Protein AF-A0A6B2S161-F1 (afdb_monomer_lite)

pLDDT: mean 92.3, std 5.69, range [77.31, 97.62]

Structure (mmCIF, N/CA/C/O backbone):
data_AF-A0A6B2S161-F1
#
_entry.id   AF-A0A6B2S161-F1
#
loop_
_atom_site.group_PDB
_atom_site.id
_atom_site.type_symbol
_atom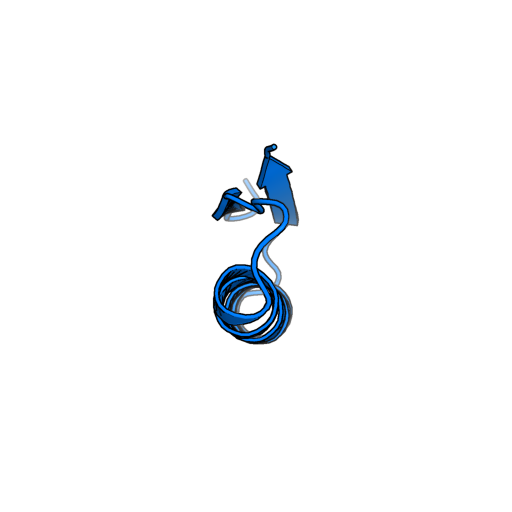_site.label_atom_id
_atom_site.label_alt_id
_atom_site.label_comp_id
_atom_site.label_asym_id
_atom_site.label_entity_id
_atom_site.label_seq_id
_atom_site.pdbx_PDB_ins_code
_atom_site.Cartn_x
_atom_site.Cartn_y
_atom_site.Cartn_z
_atom_site.occupancy
_atom_site.B_iso_or_equiv
_atom_site.auth_seq_id
_atom_site.auth_comp_id
_atom_site.auth_asym_id
_atom_site.auth_atom_id
_atom_site.pdbx_PDB_model_num
ATOM 1 N N . MET A 1 1 ? -14.074 9.490 8.929 1.00 78.19 1 MET A N 1
ATOM 2 C CA . MET A 1 1 ? -13.474 9.515 7.572 1.00 78.19 1 MET A CA 1
ATOM 3 C C . MET A 1 1 ? -12.652 8.243 7.409 1.00 78.19 1 MET A C 1
ATOM 5 O O . MET A 1 1 ? -11.946 7.909 8.352 1.00 78.19 1 MET A O 1
ATOM 9 N N . LYS A 1 2 ? -12.781 7.491 6.304 1.00 83.81 2 LYS A N 1
ATOM 10 C CA . LYS A 1 2 ? -11.962 6.279 6.096 1.00 83.81 2 LYS A CA 1
ATOM 11 C C . LYS A 1 2 ? -10.555 6.676 5.618 1.00 83.81 2 LYS A C 1
ATOM 13 O O . LYS A 1 2 ? -10.470 7.547 4.752 1.00 83.81 2 LYS A O 1
ATOM 18 N N . PRO A 1 3 ? -9.477 6.074 6.151 1.00 91.50 3 PRO A N 1
ATOM 19 C CA . PRO A 1 3 ? -8.125 6.309 5.651 1.00 91.50 3 PRO A CA 1
ATOM 20 C C . PRO A 1 3 ? -8.006 5.899 4.175 1.00 91.50 3 PRO A C 1
ATOM 22 O O . PRO A 1 3 ? -8.778 5.066 3.696 1.00 91.50 3 PRO A O 1
ATOM 25 N N . ILE A 1 4 ? -7.061 6.499 3.447 1.00 96.25 4 ILE A N 1
ATOM 26 C CA . ILE A 1 4 ? -6.837 6.233 2.018 1.00 96.25 4 ILE A CA 1
ATOM 27 C C . ILE A 1 4 ? -5.399 5.763 1.823 1.00 96.25 4 ILE A C 1
ATOM 29 O O . ILE A 1 4 ? -4.461 6.431 2.254 1.00 96.25 4 ILE A O 1
ATOM 33 N N . VAL A 1 5 ? -5.231 4.642 1.126 1.00 96.44 5 VAL A N 1
ATOM 34 C CA . VAL A 1 5 ? -3.9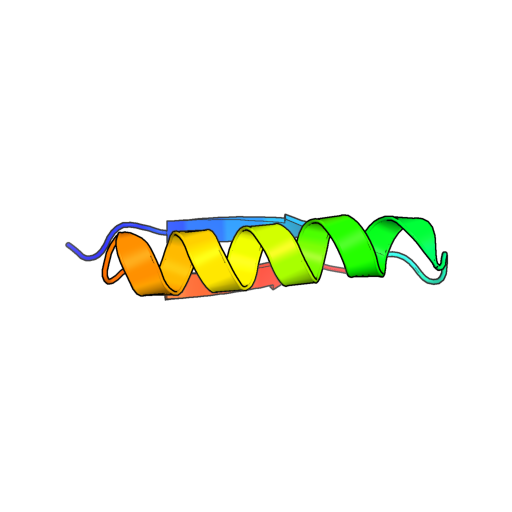38 4.165 0.626 1.00 96.44 5 VAL A CA 1
ATOM 35 C C . VAL A 1 5 ? -3.910 4.439 -0.872 1.00 96.44 5 VAL A C 1
ATOM 37 O O . VAL A 1 5 ? -4.793 3.982 -1.593 1.00 96.44 5 VAL A O 1
ATOM 40 N N . THR A 1 6 ? -2.943 5.227 -1.344 1.00 96.50 6 THR A N 1
ATOM 41 C CA . THR A 1 6 ? -2.790 5.542 -2.775 1.00 96.50 6 THR A CA 1
ATOM 42 C C . THR A 1 6 ? -1.535 4.868 -3.318 1.00 96.50 6 THR A C 1
ATOM 44 O O . THR A 1 6 ? -0.495 4.915 -2.666 1.00 96.50 6 THR A O 1
ATOM 47 N N . VAL A 1 7 ? -1.630 4.250 -4.495 1.00 95.69 7 VAL A N 1
ATOM 48 C CA . VAL A 1 7 ? -0.503 3.605 -5.182 1.00 95.69 7 VAL A CA 1
ATOM 49 C C . VAL A 1 7 ? -0.488 3.992 -6.660 1.00 95.69 7 VAL A C 1
ATOM 51 O O . VAL A 1 7 ? -1.540 4.040 -7.297 1.00 95.69 7 VAL A O 1
ATOM 54 N N . GLY A 1 8 ? 0.700 4.296 -7.183 1.00 93.94 8 GLY A N 1
ATOM 55 C CA . GLY A 1 8 ? 0.930 4.493 -8.614 1.00 93.94 8 GLY A CA 1
ATOM 56 C C . GLY A 1 8 ? 1.216 3.159 -9.299 1.00 93.94 8 GLY A C 1
ATOM 57 O O . GLY A 1 8 ? 1.917 2.318 -8.733 1.00 93.94 8 GLY A O 1
ATOM 58 N N . LEU A 1 9 ? 0.655 2.962 -10.487 1.00 91.38 9 LEU A N 1
ATOM 59 C CA . LEU A 1 9 ? 0.797 1.757 -11.287 1.00 91.38 9 LEU A CA 1
ATOM 60 C C . LEU A 1 9 ? 1.303 2.123 -12.684 1.00 91.38 9 LEU A C 1
ATOM 62 O O . LEU A 1 9 ? 0.559 2.692 -13.477 1.00 91.38 9 LEU A O 1
ATOM 66 N N . ASP A 1 10 ? 2.539 1.754 -13.006 1.00 88.06 10 ASP A N 1
ATOM 67 C CA . ASP A 1 10 ? 3.057 1.834 -14.375 1.00 88.06 10 ASP A CA 1
ATOM 68 C C . ASP A 1 10 ? 3.001 0.470 -15.088 1.00 88.06 10 ASP 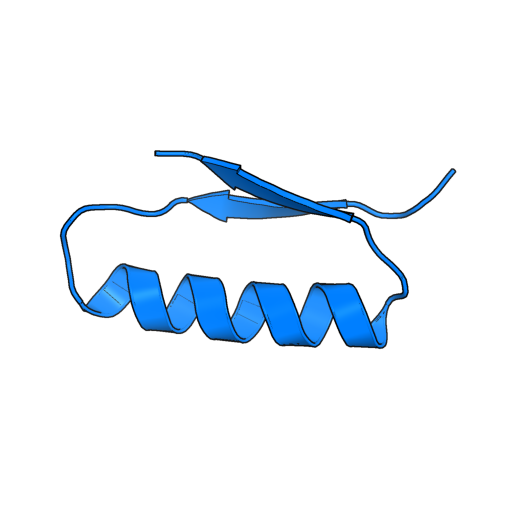A C 1
ATOM 70 O O . ASP A 1 10 ? 2.632 -0.557 -14.510 1.00 88.06 10 ASP A O 1
ATOM 74 N N . SER A 1 11 ? 3.365 0.452 -16.372 1.00 81.88 11 SER A N 1
ATOM 75 C CA . SER A 1 11 ? 3.377 -0.764 -17.196 1.00 81.88 11 SER A CA 1
ATOM 76 C C . SER A 1 11 ? 4.514 -1.739 -16.850 1.00 81.88 11 SER A C 1
ATOM 78 O O . SER A 1 11 ? 4.705 -2.724 -17.566 1.00 81.88 11 SER A O 1
ATOM 80 N N . ARG A 1 12 ? 5.304 -1.486 -15.795 1.00 87.06 12 ARG A N 1
ATOM 81 C CA . ARG A 1 12 ? 6.390 -2.375 -15.370 1.00 87.06 12 ARG A CA 1
ATOM 82 C C . ARG A 1 12 ? 5.895 -3.382 -14.345 1.00 87.06 12 ARG A C 1
ATOM 84 O O . ARG A 1 12 ? 5.032 -3.116 -13.510 1.00 87.06 12 ARG A O 1
ATOM 91 N N . ALA A 1 13 ? 6.525 -4.553 -14.356 1.00 77.31 13 ALA A N 1
ATOM 92 C CA . ALA A 1 13 ? 6.214 -5.621 -13.412 1.00 77.31 13 ALA A CA 1
ATOM 93 C C . ALA A 1 13 ? 6.457 -5.211 -11.945 1.00 77.31 13 ALA A C 1
ATOM 95 O O . ALA A 1 13 ? 5.780 -5.711 -11.047 1.00 77.31 13 ALA A O 1
ATOM 96 N N . GLU A 1 14 ? 7.382 -4.280 -11.693 1.00 82.19 14 GLU A N 1
ATOM 97 C CA . GLU A 1 14 ? 7.712 -3.779 -10.353 1.00 82.19 14 GLU A CA 1
ATOM 98 C C . GLU A 1 14 ? 6.532 -3.042 -9.694 1.00 82.19 14 GLU A C 1
ATOM 100 O O . GLU A 1 14 ? 6.288 -3.217 -8.495 1.00 82.19 14 GLU A O 1
ATOM 105 N N . SER A 1 15 ? 5.718 -2.324 -10.476 1.00 84.62 15 SER A N 1
ATOM 106 C CA . SER A 1 15 ? 4.515 -1.636 -9.983 1.00 84.62 15 SER A CA 1
ATOM 107 C C . SER A 1 15 ? 3.441 -2.593 -9.460 1.00 84.62 15 SER A C 1
ATOM 109 O O . SER A 1 15 ? 2.679 -2.249 -8.552 1.00 84.62 15 SER A O 1
ATOM 111 N N . LEU A 1 16 ? 3.407 -3.841 -9.941 1.00 89.88 16 LEU A N 1
ATOM 112 C CA . LEU A 1 16 ? 2.474 -4.853 -9.432 1.00 89.88 16 LEU A CA 1
ATOM 113 C C . LEU A 1 16 ? 2.792 -5.260 -7.988 1.00 89.88 16 LEU A C 1
ATOM 115 O O . LEU A 1 16 ? 1.883 -5.602 -7.229 1.00 89.88 16 LEU A O 1
ATOM 119 N N . SER A 1 17 ? 4.063 -5.234 -7.585 1.00 93.12 17 SER A N 1
ATOM 120 C CA . SER A 1 17 ? 4.453 -5.510 -6.197 1.00 93.12 17 SER A CA 1
ATOM 121 C C . SER A 1 17 ? 3.969 -4.402 -5.262 1.00 93.12 17 SER A C 1
ATOM 123 O O . SER A 1 17 ? 3.409 -4.700 -4.203 1.00 93.12 17 SER A O 1
ATOM 125 N N . ALA A 1 18 ? 4.081 -3.140 -5.691 1.00 93.19 18 ALA A N 1
ATOM 126 C CA . ALA A 1 18 ? 3.544 -1.994 -4.960 1.00 93.19 18 ALA A CA 1
ATOM 127 C C . ALA A 1 18 ? 2.014 -2.077 -4.819 1.00 93.19 18 ALA A C 1
ATOM 129 O O . ALA A 1 18 ? 1.481 -1.897 -3.723 1.00 93.19 18 ALA A O 1
ATOM 130 N N . ALA A 1 19 ? 1.303 -2.445 -5.891 1.00 94.12 19 ALA A N 1
ATOM 131 C CA . ALA A 1 19 ? -0.149 -2.623 -5.861 1.00 94.12 19 ALA A CA 1
ATOM 132 C C . ALA A 1 19 ? -0.596 -3.720 -4.886 1.00 94.12 19 ALA A C 1
ATOM 134 O O . ALA A 1 19 ? -1.546 -3.536 -4.123 1.00 94.12 19 ALA A O 1
ATOM 135 N N . ARG A 1 20 ? 0.112 -4.857 -4.869 1.00 94.88 20 ARG A N 1
ATOM 136 C CA . ARG A 1 20 ? -0.183 -5.966 -3.947 1.00 94.88 20 ARG A CA 1
ATOM 137 C C . ARG A 1 20 ? 0.042 -5.580 -2.492 1.00 94.88 20 ARG A C 1
ATOM 139 O O . ARG A 1 20 ? -0.752 -5.961 -1.632 1.00 94.88 20 ARG A O 1
ATOM 146 N N . TRP A 1 21 ? 1.107 -4.835 -2.212 1.00 95.12 21 TRP A N 1
ATOM 147 C CA . TRP A 1 21 ? 1.346 -4.306 -0.875 1.00 95.12 21 TRP A CA 1
ATOM 148 C C . TRP A 1 21 ? 0.231 -3.337 -0.459 1.00 95.12 21 TRP A C 1
ATOM 150 O O . TRP A 1 21 ? -0.376 -3.520 0.595 1.00 95.12 21 TRP A O 1
ATOM 160 N N . ALA A 1 22 ? -0.118 -2.382 -1.327 1.00 96.69 22 ALA A N 1
ATOM 161 C CA . ALA A 1 22 ? -1.140 -1.376 -1.051 1.00 96.69 22 ALA A CA 1
ATOM 162 C C . ALA A 1 22 ? -2.524 -1.996 -0.800 1.00 96.69 22 ALA A C 1
ATOM 164 O O . ALA A 1 22 ? -3.256 -1.536 0.076 1.00 96.69 22 ALA A O 1
ATOM 165 N N . ALA A 1 23 ? -2.867 -3.075 -1.510 1.00 96.44 23 ALA A N 1
ATOM 166 C CA . ALA A 1 23 ? -4.099 -3.821 -1.280 1.00 96.44 23 ALA A CA 1
ATOM 167 C C . ALA A 1 23 ? -4.147 -4.482 0.107 1.00 96.44 23 ALA A C 1
ATOM 169 O O . ALA A 1 23 ? -5.165 -4.371 0.795 1.00 96.44 23 ALA A O 1
ATOM 170 N N . ARG A 1 24 ? -3.053 -5.121 0.553 1.00 97.62 24 ARG A N 1
ATOM 171 C CA . ARG A 1 24 ? -2.975 -5.683 1.916 1.00 97.62 24 ARG A CA 1
ATOM 172 C C . ARG A 1 24 ? -3.087 -4.605 2.981 1.00 97.62 24 ARG A C 1
ATOM 174 O O . ARG A 1 24 ? -3.831 -4.778 3.941 1.00 97.62 24 ARG A O 1
ATOM 181 N N . GLU A 1 25 ? -2.392 -3.490 2.799 1.00 97.12 25 GLU A N 1
ATOM 182 C CA . GLU A 1 25 ? -2.449 -2.381 3.750 1.00 97.12 25 GLU A CA 1
ATOM 183 C C . GLU A 1 25 ? -3.837 -1.752 3.820 1.00 97.12 25 GLU A C 1
ATOM 185 O O . GLU A 1 25 ? -4.334 -1.472 4.910 1.00 97.12 25 GLU A O 1
ATOM 190 N N . ALA A 1 26 ? -4.497 -1.571 2.674 1.00 97.50 26 ALA A N 1
ATOM 191 C CA . ALA A 1 26 ? -5.848 -1.036 2.643 1.00 97.50 26 ALA A CA 1
ATOM 192 C C . ALA A 1 26 ? -6.831 -1.952 3.386 1.00 97.50 26 ALA A C 1
ATOM 194 O O . ALA A 1 26 ? -7.639 -1.474 4.182 1.00 97.50 26 ALA A O 1
ATOM 195 N N . GLN A 1 27 ? -6.708 -3.267 3.193 1.00 96.88 27 GLN A N 1
ATOM 196 C CA . GLN A 1 27 ? -7.523 -4.257 3.890 1.00 96.88 27 GLN A CA 1
ATOM 197 C C . GLN A 1 27 ? -7.263 -4.254 5.404 1.00 96.88 27 GLN A C 1
ATOM 199 O O . GLN A 1 27 ? -8.213 -4.164 6.177 1.00 96.88 27 GLN A O 1
ATOM 204 N N . SER A 1 28 ? -5.994 -4.278 5.821 1.00 96.94 28 SER A N 1
ATOM 205 C CA . SER A 1 28 ? -5.586 -4.251 7.234 1.00 96.94 28 SER A CA 1
ATOM 206 C C . SER A 1 28 ? -6.111 -3.013 7.973 1.00 96.94 28 SER A C 1
ATOM 208 O O . SER A 1 28 ? -6.578 -3.095 9.107 1.00 96.94 28 SER A O 1
ATOM 210 N N . ARG A 1 29 ? -6.102 -1.854 7.303 1.00 95.31 29 ARG A N 1
ATOM 211 C CA . ARG A 1 29 ? -6.492 -0.562 7.888 1.00 95.31 29 ARG A CA 1
ATOM 212 C C . ARG A 1 29 ? -7.978 -0.222 7.725 1.00 95.31 29 ARG A C 1
ATOM 214 O O . ARG A 1 29 ? -8.391 0.861 8.137 1.00 95.31 29 ARG A O 1
ATOM 221 N N . GLY A 1 30 ? -8.774 -1.073 7.066 1.00 96.31 30 GLY A N 1
ATOM 222 C CA . GLY A 1 30 ? -10.150 -0.731 6.670 1.00 96.31 30 GLY A CA 1
ATOM 223 C C . GLY A 1 30 ? -10.225 0.520 5.776 1.00 96.31 30 GLY A C 1
ATOM 224 O O . GLY A 1 30 ? -11.205 1.272 5.815 1.00 96.31 30 GLY A O 1
ATOM 225 N N . ALA A 1 31 ? -9.1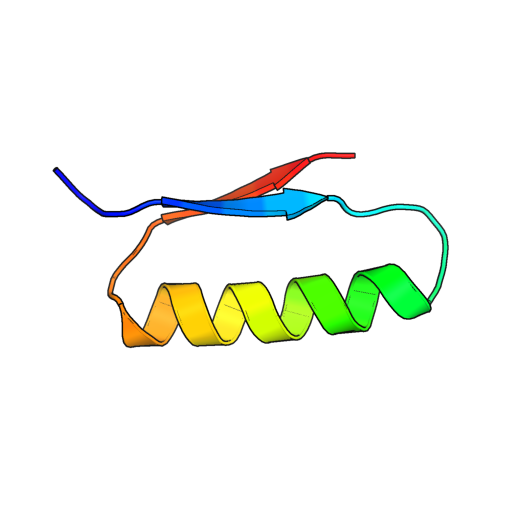58 0.771 5.016 1.00 96.69 31 ALA A N 1
ATOM 226 C CA . ALA A 1 31 ? -8.942 1.954 4.200 1.00 96.69 31 ALA A CA 1
ATOM 227 C C . ALA A 1 31 ? -9.449 1.760 2.764 1.00 96.69 31 ALA A C 1
ATOM 229 O O . ALA A 1 31 ? -9.569 0.646 2.257 1.00 96.69 31 ALA A O 1
ATOM 230 N N . VAL A 1 32 ? -9.713 2.872 2.081 1.00 96.75 32 VAL A N 1
ATOM 231 C CA . VAL A 1 32 ? -9.997 2.876 0.642 1.00 96.75 32 VAL A CA 1
ATOM 232 C C . VAL A 1 32 ? -8.674 2.777 -0.119 1.00 96.75 32 VAL A C 1
ATOM 234 O O . VAL A 1 32 ? -7.763 3.570 0.123 1.00 96.75 32 VAL A O 1
ATOM 237 N N . LEU A 1 33 ? -8.573 1.825 -1.048 1.00 96.56 33 LEU A N 1
ATOM 238 C CA . LEU A 1 33 ? -7.452 1.738 -1.982 1.00 96.56 33 LEU A CA 1
ATOM 239 C C . LEU A 1 33 ? -7.729 2.616 -3.206 1.00 96.56 33 LEU A C 1
ATOM 241 O O . LEU A 1 33 ? -8.765 2.471 -3.852 1.00 96.56 33 LEU A O 1
ATOM 245 N N . ARG A 1 34 ? -6.787 3.495 -3.545 1.00 96.31 34 ARG A N 1
ATOM 246 C CA . ARG A 1 34 ? -6.818 4.319 -4.755 1.00 96.31 34 ARG A CA 1
ATOM 247 C C . ARG A 1 34 ? -5.616 3.998 -5.634 1.00 96.31 34 ARG A C 1
ATOM 249 O O . ARG A 1 34 ? -4.478 4.120 -5.192 1.00 96.31 34 ARG A O 1
ATOM 256 N N . ILE A 1 35 ? -5.883 3.615 -6.875 1.00 93.38 35 ILE A N 1
ATOM 257 C CA . ILE A 1 35 ? -4.857 3.294 -7.870 1.00 93.38 35 ILE A CA 1
ATOM 258 C C . ILE A 1 35 ? -4.814 4.431 -8.889 1.00 93.38 35 ILE A C 1
ATOM 260 O O . ILE A 1 35 ? -5.866 4.872 -9.352 1.00 93.38 35 ILE A O 1
ATOM 264 N N . LEU A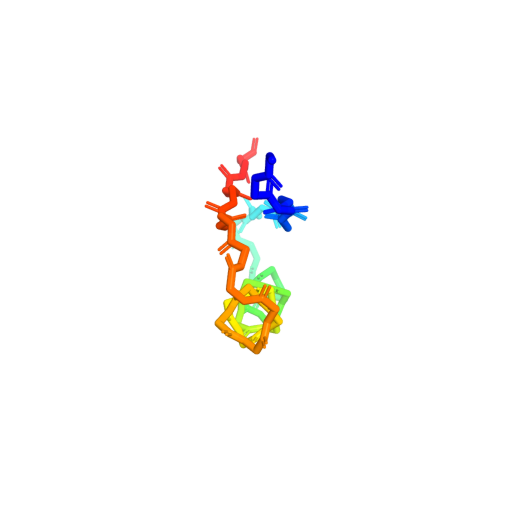 1 36 ? -3.612 4.911 -9.199 1.00 93.12 36 LEU A N 1
ATOM 265 C CA . LEU A 1 36 ? -3.340 5.927 -10.219 1.00 93.12 36 LEU A CA 1
ATOM 266 C C . LEU A 1 36 ? -2.411 5.338 -11.288 1.00 93.12 36 LEU A C 1
ATOM 268 O O . LEU A 1 36 ? -1.611 4.466 -10.955 1.00 93.12 36 LEU A O 1
ATOM 272 N N . HIS A 1 37 ? -2.526 5.805 -12.532 1.00 86.31 37 HIS A N 1
ATOM 273 C CA . HIS A 1 37 ? -1.646 5.434 -13.646 1.00 86.31 37 HIS A CA 1
ATOM 274 C C . HIS A 1 37 ? -0.681 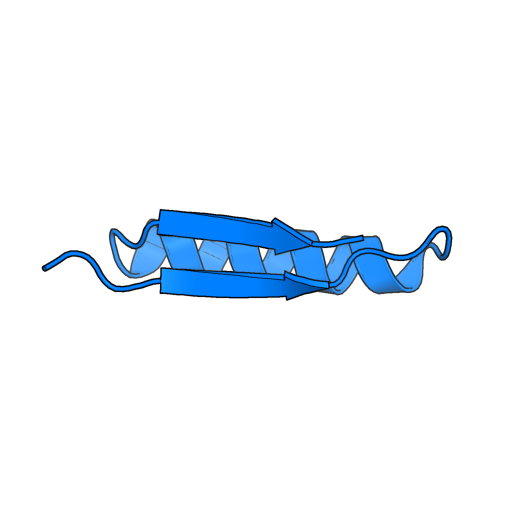6.575 -13.961 1.00 86.31 37 HIS A C 1
ATOM 276 O O . HIS A 1 37 ? -1.163 7.732 -13.972 1.00 86.31 37 HIS A O 1
#

Sequence (37 aa):
MKPIVTVGLDSRAESLSAARWAAREAQSRGAVLRILH

Radius of gyration: 9.93 Å; chains: 1; bounding box: 21×16×25 Å

Foldseek 3Di:
DAAEQEAEADPDPVSVVRVVVSVVVCVVRVHHYHYHD

Secondary structure (DSSP, 8-state):
---EEEEE--SSHHHHHHHHHHHHHHHHTTPEEEEE-